Protein AF-M1MHA3-F1 (afdb_monomer_lite)

Sequence (63 aa):
MKNGRGSVNGVKTENVIVLLSNFDVDSSGGDGSLNPNSTYDNYNWILIRDSKTDSWKVDDRGY

Organism: NCBI:txid931276

Secondary structure (DSSP, 8-state):
--SSGGGTS---GGGEEEEEEEEEE-TT--SSSS-TTEEEEEEEEEEE-SSTTSPPEEEEEE-

Radius of 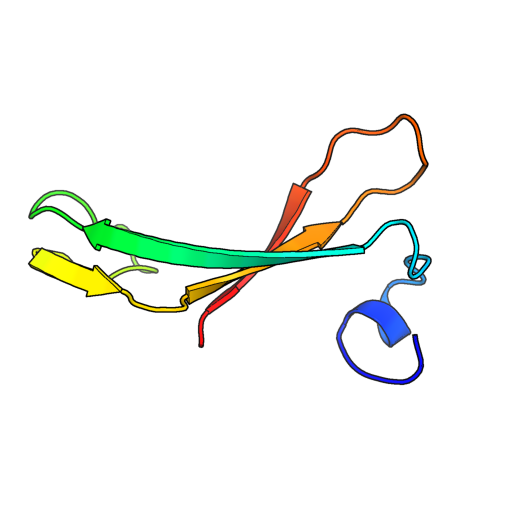gyration: 14.06 Å; chains: 1; bounding box: 32×22×31 Å

Foldseek 3Di:
DVDDPCVVPVFDPVFKDKDFDWDAADQPPCPPDDDHGDIDGRKIWIWGDRDPPGDIDTPDIGD

Structure (mmCIF, N/CA/C/O backbone):
data_AF-M1MHA3-F1
#
_entry.id   AF-M1MHA3-F1
#
loop_
_atom_site.group_PDB
_atom_site.id
_atom_site.type_symbol
_atom_site.label_atom_id
_atom_site.label_alt_id
_atom_site.label_comp_id
_atom_site.label_asym_id
_atom_site.label_entity_id
_atom_site.label_seq_id
_atom_site.pdbx_PDB_ins_code
_atom_site.Cartn_x
_atom_site.Cartn_y
_atom_site.Cartn_z
_atom_site.occupancy
_atom_site.B_iso_or_equiv
_atom_site.auth_seq_id
_atom_site.auth_comp_id
_atom_site.auth_asym_id
_atom_site.auth_atom_id
_atom_site.pdbx_PDB_model_num
ATOM 1 N N . MET A 1 1 ? -14.201 -8.901 9.530 1.00 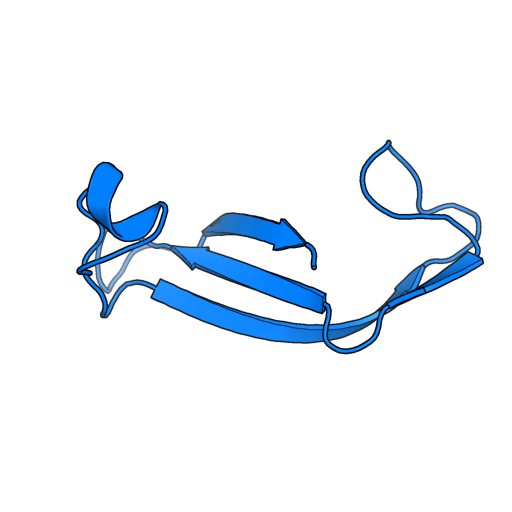57.44 1 MET A N 1
ATOM 2 C CA . MET A 1 1 ? -14.041 -9.309 8.114 1.00 57.44 1 MET A CA 1
ATOM 3 C C . MET A 1 1 ? -14.109 -10.828 8.024 1.00 57.44 1 MET A C 1
ATOM 5 O O . MET A 1 1 ? -13.688 -11.476 8.972 1.00 57.44 1 MET A O 1
ATOM 9 N N . LYS A 1 2 ? -14.692 -11.399 6.958 1.00 52.53 2 LYS A N 1
ATOM 10 C CA . LYS A 1 2 ? -14.873 -12.862 6.830 1.00 52.53 2 LYS A CA 1
ATOM 11 C C . LYS A 1 2 ? -13.664 -13.569 6.192 1.00 52.53 2 LYS A C 1
ATOM 13 O O . LYS A 1 2 ? -13.517 -14.763 6.396 1.00 52.53 2 LYS A O 1
ATOM 18 N N . ASN A 1 3 ? -12.803 -12.832 5.479 1.00 60.28 3 ASN A N 1
ATOM 19 C CA . ASN A 1 3 ? -11.634 -13.340 4.750 1.00 60.28 3 ASN A CA 1
ATOM 20 C C . ASN A 1 3 ? -10.453 -12.342 4.836 1.00 60.28 3 ASN A C 1
ATOM 22 O O . ASN A 1 3 ? -10.670 -11.176 5.178 1.00 60.28 3 ASN A O 1
ATOM 26 N N . GLY A 1 4 ? -9.247 -12.779 4.447 1.00 62.91 4 GLY A N 1
ATOM 27 C CA . GLY A 1 4 ? -8.031 -11.950 4.346 1.00 62.91 4 GLY A CA 1
ATOM 28 C C . GLY A 1 4 ? -7.301 -11.735 5.679 1.00 62.91 4 GLY A C 1
ATOM 29 O O . GLY A 1 4 ? -7.768 -12.183 6.721 1.00 62.91 4 GLY A O 1
ATOM 30 N N . ARG A 1 5 ? -6.160 -11.026 5.682 1.00 63.88 5 ARG A N 1
ATOM 31 C CA . ARG A 1 5 ? -5.390 -10.738 6.919 1.00 63.88 5 ARG A CA 1
ATOM 32 C C . ARG A 1 5 ? -6.240 -10.081 8.013 1.00 63.88 5 ARG A C 1
ATOM 34 O O . ARG A 1 5 ? -6.096 -10.430 9.182 1.00 63.88 5 ARG A O 1
ATOM 41 N N . GLY A 1 6 ? -7.220 -9.272 7.607 1.00 62.84 6 GLY A N 1
ATOM 42 C CA . GLY A 1 6 ? -8.247 -8.671 8.460 1.00 62.84 6 GLY A CA 1
ATOM 43 C C . GLY A 1 6 ? -9.101 -9.641 9.295 1.00 62.84 6 GLY A C 1
ATOM 44 O O . GLY A 1 6 ? -9.718 -9.220 10.273 1.00 62.84 6 GLY A O 1
ATOM 45 N N . SER A 1 7 ? -9.189 -10.930 8.937 1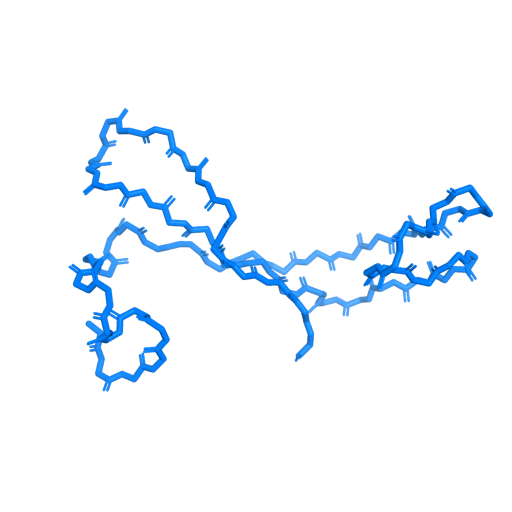.00 62.12 7 SER A N 1
ATOM 46 C CA . SER A 1 7 ? -9.876 -11.945 9.755 1.00 62.12 7 SER A CA 1
ATOM 47 C C . SER A 1 7 ? -8.982 -12.567 10.830 1.00 62.12 7 SER A C 1
ATOM 49 O O . SER A 1 7 ? -9.487 -13.296 11.679 1.00 62.12 7 SER A O 1
ATOM 51 N N . VAL A 1 8 ? -7.673 -12.308 10.790 1.00 66.88 8 VAL A N 1
ATOM 52 C CA . VAL A 1 8 ? -6.660 -12.963 11.635 1.00 66.88 8 VAL A CA 1
ATOM 53 C C . VAL A 1 8 ? -6.122 -12.013 12.708 1.00 66.88 8 VAL A C 1
ATOM 55 O O . VAL A 1 8 ? -5.830 -12.439 13.819 1.00 66.88 8 VAL A O 1
ATOM 58 N N . ASN A 1 9 ? -6.031 -10.719 12.397 1.00 70.56 9 ASN A N 1
ATOM 59 C CA . ASN A 1 9 ? -5.498 -9.676 13.282 1.00 70.56 9 ASN A CA 1
ATOM 60 C C . ASN A 1 9 ? -6.580 -8.914 14.079 1.00 70.56 9 ASN A C 1
ATOM 62 O O . ASN A 1 9 ? -6.255 -8.019 14.852 1.00 70.56 9 ASN A O 1
ATOM 66 N N . GLY A 1 10 ? -7.865 -9.262 13.926 1.00 76.56 10 GLY A N 1
ATOM 67 C CA . GLY A 1 10 ? -8.961 -8.678 14.716 1.00 76.56 10 GLY A CA 1
ATOM 68 C C . GLY A 1 10 ? -9.311 -7.226 14.363 1.00 76.56 10 GLY A C 1
ATOM 69 O O . GLY A 1 10 ? -10.099 -6.596 15.073 1.00 76.56 10 GLY A O 1
ATOM 70 N N . VAL A 1 11 ? -8.765 -6.695 13.264 1.00 83.50 11 VAL A N 1
ATOM 71 C CA . VAL A 1 11 ? -9.043 -5.332 12.802 1.00 83.50 11 VAL A CA 1
ATOM 72 C C . VAL A 1 11 ? -10.519 -5.196 12.411 1.00 83.50 11 VAL A C 1
ATOM 74 O O . VAL A 1 11 ? -11.104 -6.031 11.712 1.00 83.50 11 VAL A O 1
ATOM 77 N N . LYS A 1 12 ? -11.152 -4.112 12.868 1.00 88.12 12 LYS A N 1
ATOM 78 C CA . LYS A 1 12 ? -12.533 -3.777 12.499 1.00 88.12 12 LYS A CA 1
ATOM 79 C C . LYS A 1 12 ? -12.579 -3.306 11.050 1.00 88.12 12 LYS A C 1
ATOM 81 O O . LYS A 1 12 ? -11.710 -2.561 10.620 1.00 88.12 12 LYS A O 1
ATOM 86 N N . THR A 1 13 ? -13.627 -3.666 10.310 1.00 88.00 13 THR A N 1
ATOM 87 C CA . THR A 1 13 ? -13.763 -3.283 8.892 1.00 88.00 13 THR A CA 1
ATOM 88 C C . THR A 1 13 ? -13.690 -1.763 8.678 1.00 88.00 13 THR A C 1
ATOM 90 O O . THR A 1 13 ? -13.094 -1.311 7.713 1.00 88.00 13 THR A O 1
ATOM 93 N N . GLU A 1 14 ? -14.234 -0.964 9.603 1.00 92.06 14 GLU A N 1
ATOM 94 C CA . GLU A 1 14 ? -14.173 0.514 9.574 1.00 92.06 14 GLU A CA 1
ATOM 95 C C . GLU A 1 14 ? -12.764 1.106 9.760 1.00 92.06 14 GLU A C 1
ATOM 97 O O . GLU A 1 14 ? -12.549 2.308 9.584 1.00 92.06 14 GLU A O 1
ATOM 102 N N . ASN A 1 15 ? -11.811 0.260 10.135 1.00 93.50 15 ASN A N 1
ATOM 103 C CA . ASN A 1 15 ? -10.410 0.592 10.306 1.00 93.50 15 ASN A CA 1
ATOM 104 C C . ASN A 1 15 ? -9.542 -0.010 9.196 1.00 93.50 15 ASN A C 1
ATOM 106 O O . ASN A 1 15 ? -8.347 -0.196 9.400 1.00 93.50 15 ASN A O 1
ATOM 110 N N . VAL A 1 16 ? -10.134 -0.315 8.039 1.00 92.94 16 VAL A N 1
ATOM 111 C CA . VAL A 1 16 ? -9.413 -0.750 6.842 1.00 92.94 16 VAL A CA 1
ATOM 112 C C . VAL A 1 16 ? -9.747 0.173 5.680 1.00 92.94 16 VAL A C 1
ATOM 114 O O . VAL A 1 16 ? -10.914 0.480 5.439 1.00 92.94 16 VAL A O 1
ATOM 117 N N . ILE A 1 17 ? -8.722 0.579 4.937 1.00 94.81 17 ILE A N 1
ATOM 118 C CA . ILE A 1 17 ? -8.849 1.261 3.649 1.00 94.81 17 ILE A CA 1
ATOM 119 C C . ILE A 1 17 ? -8.077 0.456 2.606 1.00 94.81 17 ILE A C 1
ATOM 121 O O . ILE A 1 17 ? -6.961 0.011 2.865 1.00 94.81 17 ILE A O 1
ATOM 125 N N . VAL A 1 18 ? -8.667 0.311 1.420 1.00 94.06 18 VAL A N 1
ATOM 126 C CA . VAL A 1 18 ? -7.970 -0.173 0.225 1.00 94.06 18 VAL A CA 1
ATOM 127 C C . VAL A 1 18 ? -7.817 1.000 -0.733 1.00 94.06 18 VAL A C 1
ATOM 129 O O . VAL A 1 18 ? -8.815 1.616 -1.111 1.00 94.06 18 VAL A O 1
ATOM 132 N N . LEU A 1 19 ? -6.579 1.317 -1.103 1.00 96.19 19 LEU A N 1
ATOM 133 C CA . LEU A 1 19 ? -6.262 2.320 -2.117 1.00 96.19 19 LEU A CA 1
ATOM 134 C C . LEU A 1 19 ? -5.724 1.624 -3.360 1.00 96.19 19 LEU A C 1
ATOM 136 O O . LEU A 1 19 ? -4.925 0.697 -3.257 1.00 96.19 19 LEU A O 1
ATOM 140 N N . LEU A 1 20 ? -6.146 2.110 -4.522 1.00 97.00 20 LEU A N 1
ATOM 141 C CA . LEU A 1 20 ? -5.546 1.770 -5.805 1.00 97.00 20 LEU A CA 1
ATOM 142 C C . LEU A 1 20 ? -4.784 2.990 -6.302 1.00 97.00 20 LEU A C 1
ATOM 144 O O . LEU A 1 20 ? -5.256 4.122 -6.167 1.00 97.00 20 LEU A O 1
ATOM 148 N N . SER A 1 21 ? -3.586 2.776 -6.825 1.00 96.00 21 SER A N 1
ATOM 149 C CA . SER A 1 21 ? -2.731 3.861 -7.299 1.00 96.00 21 SER A CA 1
ATOM 150 C C . SER A 1 21 ? -2.060 3.500 -8.609 1.00 96.00 21 SER A C 1
ATOM 152 O O . SER A 1 21 ? -1.701 2.343 -8.827 1.00 96.00 21 SER A O 1
ATOM 154 N N . ASN A 1 22 ? -1.863 4.528 -9.431 1.00 97.50 22 ASN A N 1
ATOM 155 C CA . ASN A 1 22 ? -1.046 4.455 -10.630 1.00 97.50 22 ASN A CA 1
ATOM 156 C C . ASN A 1 22 ? 0.170 5.352 -10.409 1.00 97.50 22 ASN A C 1
ATOM 158 O O . ASN A 1 22 ? -0.004 6.522 -10.051 1.00 97.50 22 ASN A O 1
ATOM 162 N N . PHE A 1 23 ? 1.375 4.814 -10.553 1.00 95.44 23 PHE A N 1
ATOM 163 C CA . PHE A 1 23 ? 2.607 5.567 -10.335 1.00 95.44 23 PHE A CA 1
ATOM 164 C C . PHE A 1 23 ? 3.786 4.982 -11.113 1.00 95.44 23 PHE A C 1
ATOM 166 O O . PHE A 1 23 ? 3.823 3.787 -11.414 1.00 95.44 23 PHE A O 1
ATOM 173 N N . ASP A 1 24 ? 4.767 5.840 -11.380 1.00 95.19 24 ASP A N 1
ATOM 174 C CA . ASP A 1 24 ? 6.032 5.469 -12.004 1.00 95.19 24 ASP A CA 1
ATOM 175 C C . ASP A 1 24 ? 7.133 5.317 -10.952 1.00 95.19 24 ASP A C 1
ATOM 177 O O . ASP A 1 24 ? 7.199 6.066 -9.973 1.00 95.19 24 ASP A O 1
ATOM 181 N N . VAL A 1 25 ? 8.016 4.350 -11.177 1.00 93.75 25 VAL A N 1
ATOM 182 C CA . VAL A 1 25 ? 9.226 4.118 -10.391 1.00 93.75 25 VAL A CA 1
ATOM 183 C C . VAL A 1 25 ? 10.417 4.488 -11.258 1.00 93.75 25 VAL A C 1
ATOM 185 O O . VAL A 1 25 ? 10.622 3.916 -12.330 1.00 93.75 25 VAL A O 1
ATOM 188 N N . ASP A 1 26 ? 11.203 5.459 -10.800 1.00 92.69 26 ASP A N 1
ATOM 189 C CA . ASP A 1 26 ? 12.400 5.889 -11.515 1.00 92.69 26 ASP A CA 1
ATOM 190 C C . ASP A 1 26 ? 13.551 4.870 -11.398 1.00 92.69 26 ASP A C 1
ATOM 192 O O . ASP A 1 26 ? 13.417 3.788 -10.823 1.00 92.69 26 ASP A O 1
ATOM 196 N N . SER A 1 27 ? 14.706 5.198 -11.974 1.00 92.06 27 SER A N 1
ATOM 197 C CA . SER A 1 27 ? 15.882 4.321 -11.982 1.00 92.06 27 SER A CA 1
ATOM 198 C C . SER A 1 27 ? 16.513 4.101 -10.603 1.00 92.06 27 SER A C 1
ATOM 200 O O . SER A 1 27 ? 17.304 3.171 -10.446 1.00 92.06 27 SER A O 1
ATOM 202 N N . SER A 1 28 ? 16.189 4.944 -9.620 1.00 86.94 28 SER A N 1
ATOM 203 C CA . SER A 1 28 ? 16.694 4.874 -8.248 1.00 86.94 28 SER A CA 1
ATOM 204 C C . SER A 1 28 ? 15.766 4.106 -7.303 1.00 86.94 28 SER A C 1
ATOM 206 O O . SER A 1 28 ? 16.189 3.700 -6.219 1.00 86.94 28 SER A O 1
ATOM 208 N N . GLY A 1 29 ? 14.516 3.870 -7.707 1.00 76.94 29 GLY A N 1
ATOM 209 C CA . GLY A 1 29 ? 13.542 3.104 -6.942 1.00 76.94 29 GLY A CA 1
ATOM 210 C C . GLY A 1 29 ? 13.734 1.599 -7.113 1.00 76.94 29 GLY A C 1
ATOM 211 O O . GLY A 1 29 ? 13.422 1.048 -8.160 1.00 76.94 29 GLY A O 1
ATOM 212 N N . GLY A 1 30 ? 14.230 0.916 -6.080 1.00 65.69 30 GLY A N 1
ATOM 213 C CA . GLY A 1 30 ? 14.417 -0.536 -6.116 1.00 65.69 30 GLY A CA 1
ATOM 214 C C . GLY A 1 30 ? 15.214 -1.070 -4.935 1.00 65.69 30 GLY A C 1
ATOM 215 O O . GLY A 1 30 ? 16.314 -1.581 -5.108 1.00 65.69 30 GLY A O 1
ATOM 216 N N . ASP A 1 31 ? 14.668 -0.968 -3.724 1.00 66.31 31 ASP A N 1
ATOM 217 C CA . ASP A 1 31 ? 15.254 -1.587 -2.526 1.00 66.31 31 ASP A CA 1
ATOM 218 C C . ASP A 1 31 ? 14.783 -3.040 -2.297 1.00 66.31 31 ASP A C 1
ATOM 220 O O . ASP A 1 31 ? 15.137 -3.661 -1.295 1.00 66.31 31 ASP A O 1
ATOM 224 N N . GLY A 1 32 ? 14.014 -3.598 -3.244 1.00 69.81 32 GLY A N 1
ATOM 225 C CA . GLY A 1 32 ? 13.597 -5.005 -3.264 1.00 69.81 32 GLY A CA 1
ATOM 226 C C . GLY A 1 32 ? 12.092 -5.249 -3.403 1.00 69.81 32 GLY A C 1
ATOM 227 O O . GLY A 1 32 ? 11.692 -6.400 -3.547 1.00 69.81 32 GLY A O 1
ATOM 228 N N . SER A 1 33 ? 11.253 -4.205 -3.379 1.00 80.25 33 SER A N 1
ATOM 229 C CA . SER A 1 33 ? 9.784 -4.353 -3.450 1.00 80.25 33 SER A CA 1
ATOM 230 C C . SER A 1 33 ? 9.119 -3.787 -4.711 1.00 80.25 33 SER A C 1
ATOM 232 O O . SER A 1 33 ? 8.036 -4.238 -5.074 1.00 80.25 33 SER A O 1
ATOM 234 N N . LEU A 1 34 ? 9.766 -2.844 -5.400 1.00 89.69 34 LEU A N 1
ATOM 235 C CA . LEU A 1 34 ? 9.288 -2.236 -6.644 1.00 89.69 34 LEU A CA 1
ATOM 236 C C . LEU A 1 34 ? 10.395 -2.278 -7.701 1.00 89.69 34 LEU A C 1
ATOM 238 O O . LEU A 1 34 ? 11.576 -2.181 -7.365 1.00 89.69 34 LEU A O 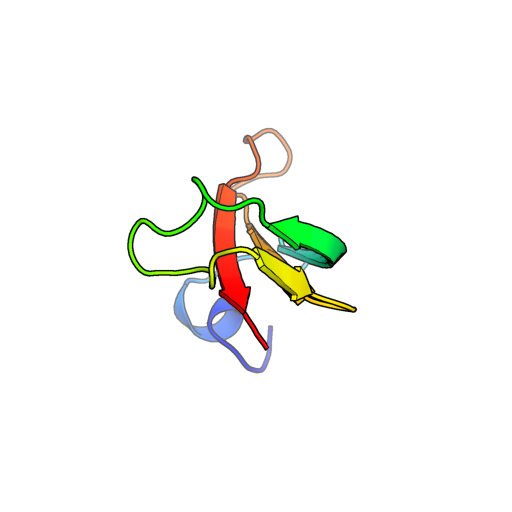1
ATOM 242 N N . ASN A 1 35 ? 10.012 -2.434 -8.967 1.00 91.31 35 ASN A N 1
ATOM 243 C CA . ASN A 1 35 ? 10.953 -2.535 -10.077 1.00 91.31 35 ASN A CA 1
ATOM 244 C C . ASN A 1 35 ? 11.373 -1.134 -10.567 1.00 91.31 35 ASN A C 1
ATOM 246 O O . ASN A 1 35 ? 10.491 -0.335 -10.890 1.00 91.31 35 ASN A O 1
ATOM 250 N N . PRO A 1 36 ? 12.680 -0.840 -10.703 1.00 93.38 36 PRO A N 1
ATOM 251 C CA . PRO A 1 36 ? 13.137 0.413 -11.299 1.00 93.38 36 PRO A CA 1
ATOM 252 C C . PRO A 1 36 ? 12.668 0.572 -12.749 1.00 93.38 36 PRO A C 1
ATOM 254 O O . PRO A 1 36 ? 12.565 -0.414 -13.482 1.00 93.38 36 PRO A O 1
ATOM 257 N N . ASN A 1 37 ? 12.483 1.816 -13.191 1.00 93.75 37 ASN A N 1
ATOM 258 C CA . ASN A 1 37 ? 12.055 2.173 -14.553 1.00 93.75 37 ASN A CA 1
ATOM 259 C C . ASN A 1 37 ? 10.761 1.467 -14.997 1.00 93.75 37 ASN A C 1
ATOM 261 O O . ASN A 1 37 ? 10.680 0.958 -16.118 1.00 93.75 37 ASN A O 1
ATOM 265 N N . SER A 1 38 ? 9.762 1.397 -14.119 1.00 93.62 38 SER A N 1
ATOM 266 C CA . SER A 1 38 ? 8.495 0.724 -14.414 1.00 93.62 38 SER A CA 1
ATOM 267 C C . SER A 1 38 ? 7.284 1.560 -14.018 1.00 93.62 38 SER A C 1
ATOM 269 O O . SER A 1 38 ? 7.373 2.436 -13.159 1.00 93.62 38 SER A O 1
ATOM 271 N N . THR A 1 39 ? 6.152 1.266 -14.653 1.00 95.81 39 THR A N 1
ATOM 272 C CA . THR A 1 39 ? 4.848 1.847 -14.331 1.00 95.81 39 THR A CA 1
ATOM 273 C C . THR A 1 39 ? 4.000 0.781 -13.658 1.00 95.81 39 THR A C 1
ATOM 275 O O . THR A 1 39 ? 3.877 -0.340 -14.157 1.00 95.81 39 THR A O 1
ATOM 278 N N . TYR A 1 40 ? 3.415 1.140 -12.523 1.00 94.62 40 TYR A N 1
ATOM 279 C CA . TYR A 1 40 ? 2.450 0.323 -11.809 1.00 94.62 40 TYR A CA 1
ATOM 280 C C . TYR A 1 40 ? 1.074 0.951 -11.967 1.00 94.62 40 TYR A C 1
ATOM 282 O O . TYR A 1 40 ? 0.869 2.081 -11.537 1.00 94.62 40 TYR A O 1
ATOM 290 N N . ASP A 1 41 ? 0.131 0.206 -12.536 1.00 96.94 41 ASP A N 1
ATOM 291 C CA . ASP A 1 41 ? -1.276 0.593 -12.640 1.00 96.94 41 ASP A CA 1
ATOM 292 C C . ASP A 1 41 ? -2.130 -0.234 -11.687 1.00 96.94 41 ASP A C 1
ATOM 294 O O . ASP A 1 41 ? -1.954 -1.446 -11.597 1.00 96.94 41 ASP A O 1
ATOM 298 N N . ASN A 1 42 ? -3.093 0.390 -11.014 1.00 96.38 42 ASN A N 1
ATOM 299 C CA . ASN A 1 42 ? -3.995 -0.232 -10.044 1.00 96.38 42 ASN A CA 1
ATOM 300 C C . ASN A 1 42 ? -3.264 -1.004 -8.935 1.00 96.38 42 ASN A C 1
ATOM 302 O O . ASN A 1 42 ? -3.763 -2.018 -8.448 1.00 96.38 42 ASN A O 1
ATOM 306 N N . TYR A 1 43 ? -2.085 -0.537 -8.531 1.00 95.00 43 TYR A N 1
ATOM 307 C CA . TYR A 1 43 ? -1.336 -1.155 -7.447 1.00 95.00 43 TYR A CA 1
ATOM 308 C C . TYR A 1 43 ? -2.075 -0.960 -6.127 1.00 95.00 43 TYR A C 1
ATOM 310 O O . TYR A 1 43 ? -2.516 0.155 -5.817 1.00 95.00 43 TYR A O 1
ATO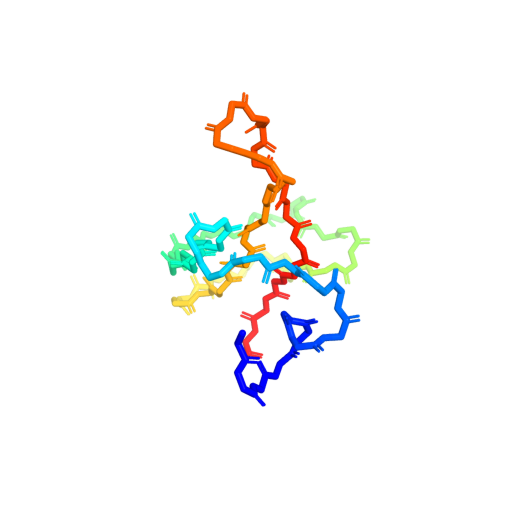M 318 N N . ASN A 1 44 ? -2.235 -2.043 -5.369 1.00 95.19 44 ASN A N 1
ATOM 319 C CA . ASN A 1 44 ? -3.036 -2.024 -4.160 1.00 95.19 44 ASN A CA 1
ATOM 320 C C . ASN A 1 44 ? -2.210 -1.619 -2.932 1.00 95.19 44 ASN A C 1
ATOM 322 O O . ASN A 1 44 ? -1.032 -1.948 -2.784 1.00 95.19 44 ASN A O 1
ATOM 326 N N . TRP A 1 45 ? -2.871 -0.904 -2.029 1.00 94.25 45 TRP A N 1
ATOM 327 C CA . TRP A 1 45 ? -2.388 -0.631 -0.684 1.00 94.25 45 TRP A CA 1
ATOM 328 C C . TRP A 1 45 ? -3.501 -0.952 0.297 1.00 94.25 45 TRP A C 1
ATOM 330 O O . TRP A 1 45 ? -4.623 -0.458 0.152 1.00 94.25 45 TRP A O 1
ATOM 340 N N . ILE A 1 46 ? -3.185 -1.740 1.317 1.00 93.12 46 ILE A N 1
ATOM 341 C CA . ILE A 1 46 ? -4.079 -2.016 2.437 1.00 93.12 46 ILE A CA 1
ATOM 342 C C . ILE A 1 46 ? -3.569 -1.219 3.626 1.00 93.12 46 ILE A C 1
ATOM 344 O O . ILE A 1 46 ? -2.452 -1.430 4.100 1.00 93.12 46 ILE A O 1
ATOM 348 N N . LEU A 1 47 ? -4.388 -0.286 4.101 1.00 94.12 47 LEU A N 1
ATOM 349 C CA . LEU A 1 47 ? -4.086 0.533 5.262 1.00 94.12 47 LEU A CA 1
ATOM 350 C C . LEU A 1 47 ? -4.979 0.116 6.424 1.00 94.12 47 LEU A C 1
ATOM 352 O O . LEU A 1 47 ? -6.188 -0.051 6.251 1.00 94.12 47 LEU A O 1
ATOM 356 N N . ILE A 1 48 ? -4.392 0.010 7.614 1.00 93.56 48 ILE A N 1
ATOM 357 C CA . ILE A 1 48 ? -5.104 -0.296 8.856 1.00 93.56 48 ILE A CA 1
ATOM 358 C C . ILE A 1 48 ? -4.832 0.748 9.937 1.00 93.56 48 ILE A C 1
ATOM 360 O O . ILE A 1 48 ? -3.836 1.473 9.894 1.00 93.56 48 ILE A O 1
ATOM 364 N N . ARG A 1 49 ? -5.715 0.798 10.932 1.00 94.31 49 ARG A N 1
ATOM 365 C CA . ARG A 1 49 ? -5.520 1.525 12.194 1.00 94.31 49 ARG A CA 1
ATOM 366 C C . ARG A 1 49 ? -6.183 0.777 13.350 1.00 94.31 49 ARG A C 1
ATOM 368 O O . ARG A 1 49 ? -7.107 -0.005 13.137 1.00 94.31 49 ARG A O 1
ATOM 375 N N . ASP A 1 50 ? -5.761 1.039 14.578 1.00 90.69 50 ASP A N 1
ATOM 376 C CA . ASP A 1 50 ? -6.295 0.316 15.740 1.00 90.69 50 ASP A CA 1
ATOM 377 C C . ASP A 1 50 ? -7.637 0.912 16.206 1.00 90.69 50 ASP A C 1
ATOM 379 O O . ASP A 1 50 ? -8.606 0.190 16.466 1.00 90.69 50 ASP A O 1
ATOM 383 N N . SER A 1 51 ? -7.754 2.241 16.208 1.00 92.31 51 SER A N 1
ATOM 384 C CA . SER A 1 51 ? -8.975 2.978 16.545 1.00 92.31 51 SER A CA 1
ATOM 385 C C . SER A 1 51 ? -9.256 4.137 15.582 1.00 92.31 51 SER A C 1
ATOM 387 O O . SER A 1 51 ? -8.447 4.476 14.724 1.00 92.31 51 SER A O 1
ATOM 389 N N . LYS A 1 52 ? -10.422 4.783 15.728 1.00 91.56 52 LYS A N 1
ATOM 390 C CA . LYS A 1 52 ? -10.851 5.891 14.853 1.00 91.56 52 LYS A CA 1
ATOM 391 C C . LYS A 1 52 ? -9.938 7.120 14.911 1.00 91.56 52 LYS A C 1
ATOM 393 O O . LYS A 1 52 ? -9.991 7.935 13.991 1.00 91.56 52 LYS A O 1
ATOM 398 N N . THR A 1 53 ? -9.153 7.259 15.975 1.00 95.19 53 THR A N 1
ATOM 399 C CA . THR A 1 53 ? -8.259 8.399 16.219 1.00 95.19 53 THR A CA 1
ATOM 400 C C . THR A 1 53 ? -6.798 8.092 15.922 1.00 95.19 53 THR A C 1
ATOM 402 O O . THR A 1 53 ? -5.997 9.020 15.873 1.00 95.19 53 THR A O 1
ATOM 405 N N . ASP A 1 54 ? -6.446 6.822 15.720 1.00 96.00 54 ASP A N 1
ATOM 406 C CA . ASP A 1 54 ? -5.065 6.438 15.444 1.00 96.00 54 ASP A CA 1
ATOM 407 C C . ASP A 1 54 ? -4.688 6.702 13.987 1.00 96.00 54 ASP A C 1
ATOM 409 O O . ASP A 1 54 ? -5.529 6.699 13.078 1.00 96.00 54 ASP A O 1
ATOM 413 N N . SER A 1 55 ? -3.391 6.897 13.768 1.00 97.69 55 SER A N 1
ATOM 414 C CA . SER A 1 55 ? -2.815 7.043 12.436 1.00 97.69 55 SER A CA 1
ATOM 415 C C . SER A 1 55 ? -2.937 5.754 11.627 1.00 97.69 55 SER A C 1
ATOM 417 O O . SER A 1 55 ? -2.762 4.649 12.145 1.00 97.69 55 SER A O 1
ATOM 419 N N . TRP A 1 56 ? -3.166 5.914 10.327 1.00 96.38 56 TRP A N 1
ATOM 420 C CA . TRP A 1 56 ? -3.137 4.816 9.369 1.00 96.38 56 TRP A CA 1
ATOM 421 C C . TRP A 1 56 ? -1.712 4.300 9.155 1.00 96.38 56 TRP A C 1
ATOM 423 O O . TRP A 1 56 ? -0.757 5.077 9.113 1.00 96.38 56 TRP A O 1
ATOM 433 N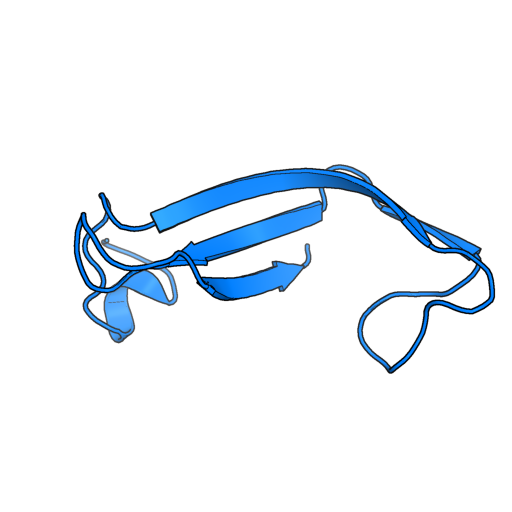 N . LYS A 1 57 ? -1.579 2.987 8.982 1.00 95.06 57 LYS A N 1
ATOM 434 C CA . LYS A 1 57 ? -0.327 2.292 8.660 1.00 95.06 57 LYS A CA 1
ATOM 435 C C . LYS A 1 57 ? -0.560 1.365 7.474 1.00 95.06 57 LYS A C 1
ATOM 437 O O . LYS A 1 57 ? -1.659 0.838 7.330 1.00 95.06 57 LYS A O 1
ATOM 442 N N . VAL A 1 58 ? 0.464 1.149 6.652 1.00 92.56 58 VAL A N 1
ATOM 443 C CA . VAL A 1 58 ? 0.418 0.138 5.585 1.00 92.56 58 VAL A CA 1
ATOM 444 C C . VAL A 1 58 ? 0.520 -1.247 6.225 1.00 92.56 58 VAL A C 1
ATOM 446 O O . VAL A 1 58 ? 1.489 -1.522 6.927 1.00 92.56 58 VAL A O 1
ATOM 449 N N . ASP A 1 59 ? -0.485 -2.086 5.996 1.00 91.50 59 ASP A N 1
ATOM 450 C CA . ASP A 1 59 ? -0.509 -3.500 6.394 1.00 91.50 59 ASP A CA 1
ATOM 451 C C . ASP A 1 59 ? 0.051 -4.386 5.279 1.00 91.50 59 ASP A C 1
ATOM 453 O O . ASP A 1 59 ? 0.835 -5.297 5.533 1.00 91.50 59 ASP A O 1
ATOM 457 N N . ASP A 1 60 ? -0.330 -4.090 4.032 1.00 90.81 60 ASP A N 1
ATOM 458 C CA . ASP A 1 60 ? 0.076 -4.859 2.859 1.00 90.81 60 ASP A CA 1
ATOM 459 C C . ASP A 1 60 ? 0.011 -4.018 1.578 1.00 90.81 60 ASP A C 1
ATOM 461 O O . ASP A 1 60 ? -0.616 -2.951 1.548 1.00 90.81 60 ASP A O 1
ATOM 465 N N . ARG A 1 61 ? 0.671 -4.494 0.521 1.00 91.69 61 ARG A N 1
ATOM 466 C CA . ARG A 1 61 ? 0.733 -3.836 -0.789 1.00 91.69 61 ARG A CA 1
ATOM 467 C C . ARG A 1 61 ? 1.179 -4.802 -1.884 1.00 91.69 61 ARG A C 1
ATOM 469 O O . ARG A 1 61 ? 2.044 -5.639 -1.634 1.00 91.69 61 ARG A O 1
ATOM 476 N N . GLY A 1 62 ? 0.659 -4.647 -3.096 1.00 90.25 62 GLY A N 1
ATOM 477 C CA . GLY A 1 62 ? 0.984 -5.537 -4.208 1.00 90.25 62 GLY A CA 1
ATOM 478 C C . GLY A 1 62 ? -0.067 -5.590 -5.316 1.00 90.25 62 GLY A C 1
ATOM 479 O O . GLY A 1 62 ? -0.908 -4.702 -5.460 1.00 90.25 62 GLY A O 1
ATOM 480 N N . TYR A 1 63 ? 0.001 -6.675 -6.087 1.00 86.19 63 TYR A N 1
ATOM 481 C CA . TYR A 1 63 ? -1.028 -7.117 -7.029 1.00 86.19 63 TYR A CA 1
ATOM 482 C C . TYR A 1 63 ? -1.750 -8.349 -6.495 1.00 86.19 63 TYR A C 1
ATOM 484 O O . TYR A 1 63 ? -1.073 -9.195 -5.866 1.00 86.19 63 TYR A O 1
#

pLDDT: mean 86.79, std 12.26, range [52.53, 97.69]